Protein AF-A0A5Q6PIV6-F1 (afdb_monomer)

Structure (mmCIF, N/CA/C/O backbone):
data_AF-A0A5Q6PIV6-F1
#
_entry.id   AF-A0A5Q6PIV6-F1
#
loop_
_atom_site.group_PDB
_atom_site.id
_atom_site.type_symbol
_atom_site.label_atom_id
_atom_site.label_alt_id
_atom_site.label_comp_id
_atom_site.label_asym_id
_atom_site.label_entity_id
_atom_site.label_seq_id
_atom_site.pdbx_PDB_ins_code
_atom_site.Cartn_x
_atom_site.Cartn_y
_atom_site.Cartn_z
_atom_site.occupancy
_atom_site.B_iso_or_equiv
_atom_site.auth_seq_id
_atom_site.auth_comp_id
_atom_site.auth_asym_id
_atom_site.auth_atom_id
_atom_site.pdbx_PDB_model_num
ATOM 1 N N . MET A 1 1 ? 29.016 -5.200 -13.326 1.00 46.28 1 MET A N 1
ATOM 2 C CA . MET A 1 1 ? 27.545 -5.386 -13.256 1.00 46.28 1 MET A CA 1
ATOM 3 C C . MET A 1 1 ? 26.955 -4.618 -12.059 1.00 46.28 1 MET A C 1
ATOM 5 O O . MET A 1 1 ? 26.920 -5.161 -10.970 1.00 46.28 1 MET A O 1
ATOM 9 N N . LYS A 1 2 ? 26.531 -3.349 -12.200 1.00 54.38 2 LYS A N 1
ATOM 10 C CA . LYS A 1 2 ? 25.842 -2.587 -11.114 1.00 54.38 2 LYS A CA 1
ATOM 11 C C . LYS A 1 2 ? 24.541 -1.885 -11.562 1.00 54.38 2 LYS A C 1
ATOM 13 O O . LYS A 1 2 ? 23.820 -1.330 -10.742 1.00 54.38 2 LYS A O 1
ATOM 18 N N . MET A 1 3 ? 24.209 -1.943 -12.857 1.00 56.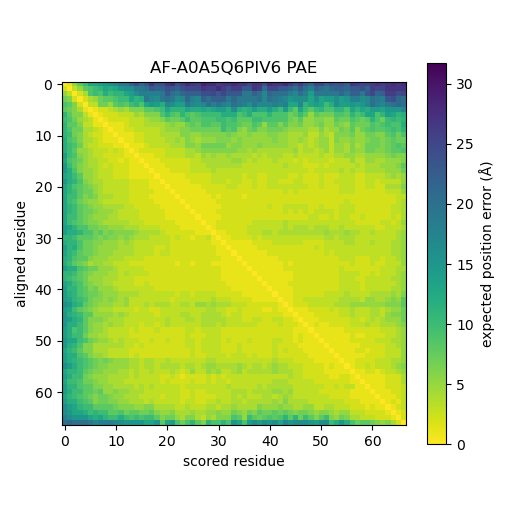06 3 MET A N 1
ATOM 19 C CA . MET A 1 3 ? 23.092 -1.195 -13.458 1.00 56.06 3 MET A CA 1
ATOM 20 C C . MET A 1 3 ? 21.715 -1.841 -13.200 1.00 56.06 3 MET A C 1
ATOM 22 O O . MET A 1 3 ? 20.738 -1.141 -12.948 1.00 56.06 3 MET A O 1
ATOM 26 N N . LYS A 1 4 ? 21.639 -3.183 -13.211 1.00 57.62 4 LYS A N 1
ATOM 27 C CA . LYS A 1 4 ? 20.373 -3.939 -13.117 1.00 57.62 4 LYS A CA 1
ATOM 28 C C . LYS A 1 4 ? 19.638 -3.718 -11.785 1.00 57.62 4 LYS A C 1
ATOM 30 O O . LYS A 1 4 ? 18.417 -3.591 -11.777 1.00 57.62 4 LYS A O 1
ATOM 35 N N . SER A 1 5 ? 20.372 -3.585 -10.677 1.00 63.72 5 SER A N 1
ATOM 36 C CA . SER A 1 5 ? 19.779 -3.379 -9.346 1.00 63.72 5 SER A CA 1
ATOM 37 C C . SER A 1 5 ? 19.134 -2.005 -9.182 1.00 63.72 5 SER A C 1
ATOM 39 O O . SER A 1 5 ? 18.111 -1.890 -8.511 1.00 63.72 5 SER A O 1
ATOM 41 N N . ARG A 1 6 ? 19.685 -0.968 -9.828 1.00 72.75 6 ARG A N 1
ATOM 42 C CA . ARG A 1 6 ? 19.087 0.372 -9.810 1.00 72.75 6 ARG A CA 1
ATOM 43 C C . ARG A 1 6 ? 17.745 0.353 -10.528 1.00 72.75 6 ARG A C 1
ATOM 45 O O . ARG A 1 6 ? 16.748 0.711 -9.920 1.00 72.75 6 ARG A O 1
ATOM 52 N N . VAL A 1 7 ? 17.687 -0.139 -11.765 1.00 76.56 7 VAL A N 1
ATOM 53 C CA . VAL A 1 7 ? 16.440 -0.175 -12.556 1.00 76.56 7 VAL A CA 1
ATOM 54 C C . VAL A 1 7 ? 15.314 -0.916 -11.820 1.00 76.56 7 VAL A C 1
ATOM 56 O O . VAL A 1 7 ? 14.186 -0.429 -11.769 1.00 76.56 7 VAL A O 1
ATOM 59 N N . ALA A 1 8 ? 15.625 -2.041 -11.170 1.00 77.94 8 ALA A N 1
ATOM 60 C CA . ALA A 1 8 ? 14.656 -2.778 -10.358 1.00 77.94 8 ALA A CA 1
ATOM 61 C C . ALA A 1 8 ? 14.146 -1.971 -9.147 1.00 77.94 8 ALA A C 1
ATOM 63 O O . ALA A 1 8 ? 12.965 -2.037 -8.811 1.00 77.94 8 ALA A O 1
ATOM 64 N N . MET A 1 9 ? 15.016 -1.189 -8.504 1.00 78.38 9 MET A N 1
ATOM 65 C CA . MET A 1 9 ? 14.639 -0.308 -7.397 1.00 78.38 9 MET A CA 1
ATOM 66 C C . MET A 1 9 ? 13.753 0.854 -7.865 1.00 78.38 9 MET A C 1
ATOM 68 O O . MET A 1 9 ? 12.723 1.113 -7.248 1.00 78.38 9 MET A O 1
ATOM 72 N N . TRP A 1 10 ? 14.099 1.503 -8.981 1.00 82.56 10 TRP A N 1
ATOM 73 C CA . TRP A 1 10 ? 13.296 2.580 -9.575 1.00 82.56 10 TRP A CA 1
ATOM 74 C C . TRP A 1 10 ? 11.894 2.100 -9.958 1.00 82.56 10 TRP A C 1
ATOM 76 O O . TRP A 1 10 ? 10.909 2.776 -9.663 1.00 82.56 10 TRP A O 1
ATOM 86 N N . LYS A 1 11 ? 11.789 0.897 -10.534 1.00 82.69 11 LYS A N 1
ATOM 87 C CA . LYS A 1 11 ? 10.494 0.290 -10.859 1.00 82.69 11 LYS A CA 1
ATOM 88 C C . LYS A 1 11 ? 9.640 0.067 -9.606 1.00 82.69 11 LYS A C 1
ATOM 90 O O . LYS A 1 11 ? 8.495 0.501 -9.580 1.00 82.69 11 LYS A O 1
ATOM 95 N N . ARG A 1 12 ? 10.216 -0.502 -8.540 1.00 82.44 12 ARG A N 1
ATOM 96 C CA . ARG A 1 12 ? 9.506 -0.720 -7.263 1.00 82.44 12 ARG A CA 1
ATOM 97 C C . ARG A 1 12 ? 9.023 0.582 -6.626 1.00 82.44 12 ARG A C 1
ATOM 99 O O . ARG A 1 12 ? 7.918 0.624 -6.094 1.00 82.44 12 ARG A O 1
ATOM 106 N N . LEU A 1 13 ? 9.837 1.637 -6.675 1.00 83.12 13 LEU A N 1
ATOM 107 C CA . LEU A 1 13 ? 9.453 2.956 -6.167 1.00 83.12 13 LEU A CA 1
ATOM 108 C C . LEU A 1 13 ? 8.313 3.564 -6.990 1.00 83.12 13 LEU A C 1
ATOM 110 O O . LEU A 1 13 ? 7.381 4.110 -6.411 1.00 83.12 13 LEU A O 1
ATOM 114 N N . SER A 1 14 ? 8.349 3.415 -8.315 1.00 87.06 14 SER A N 1
ATOM 115 C CA . SER A 1 14 ? 7.267 3.858 -9.200 1.00 87.06 14 SER A CA 1
ATOM 116 C C . SER A 1 14 ? 5.961 3.093 -8.944 1.00 87.06 14 SER A C 1
ATOM 118 O O . SER A 1 14 ? 4.897 3.700 -8.846 1.00 87.06 14 SER A O 1
ATOM 120 N N . GLU A 1 15 ? 6.028 1.773 -8.755 1.00 87.75 15 GLU A N 1
ATOM 121 C CA . GLU A 1 15 ? 4.863 0.942 -8.417 1.00 87.75 15 GLU A CA 1
ATOM 122 C C . GLU A 1 15 ? 4.281 1.305 -7.042 1.00 87.75 15 GLU A C 1
ATOM 124 O O . GLU A 1 15 ? 3.063 1.396 -6.888 1.00 87.75 15 GLU A O 1
ATOM 129 N N . ALA A 1 16 ? 5.140 1.579 -6.056 1.00 89.12 16 ALA A N 1
ATOM 130 C CA . ALA A 1 16 ? 4.727 2.087 -4.752 1.00 89.12 16 ALA A CA 1
ATOM 131 C C . ALA A 1 16 ? 4.066 3.467 -4.855 1.00 89.12 16 ALA A C 1
ATOM 133 O O . ALA A 1 16 ? 3.058 3.702 -4.195 1.00 89.12 16 ALA A O 1
ATOM 134 N N . ASP A 1 17 ? 4.591 4.365 -5.689 1.00 89.75 17 ASP A N 1
ATOM 135 C CA . ASP A 1 17 ? 4.021 5.698 -5.894 1.00 89.75 17 ASP A CA 1
ATOM 136 C C . ASP A 1 17 ? 2.611 5.632 -6.496 1.00 89.75 17 ASP A C 1
ATOM 138 O O . ASP A 1 17 ? 1.683 6.236 -5.957 1.00 89.75 17 ASP A O 1
ATOM 142 N N . ARG A 1 18 ? 2.416 4.775 -7.508 1.00 89.25 18 ARG A N 1
ATOM 143 C CA . ARG A 1 18 ? 1.095 4.490 -8.095 1.00 89.25 18 ARG A CA 1
ATOM 144 C C . ARG A 1 18 ? 0.106 3.904 -7.081 1.00 89.25 18 ARG A C 1
ATOM 146 O O . ARG A 1 18 ? -1.088 4.169 -7.175 1.00 89.25 18 ARG A O 1
ATOM 153 N N . ALA A 1 19 ? 0.590 3.134 -6.105 1.00 91.50 19 ALA A N 1
ATOM 154 C CA . ALA A 1 19 ? -0.233 2.533 -5.056 1.00 91.50 19 ALA A CA 1
ATOM 155 C C . ALA A 1 19 ? -0.638 3.515 -3.939 1.00 91.50 19 ALA A C 1
ATOM 157 O O . ALA A 1 19 ? -1.634 3.272 -3.255 1.00 91.50 19 ALA A O 1
ATOM 158 N N . LYS A 1 20 ? 0.098 4.619 -3.728 1.00 92.38 20 LYS A N 1
ATOM 159 C CA . LYS A 1 20 ? -0.147 5.583 -2.633 1.00 92.38 20 LYS A CA 1
ATOM 160 C C . LYS A 1 20 ? -1.597 6.068 -2.517 1.00 92.38 20 LYS A C 1
ATOM 162 O O . LYS A 1 20 ? -2.113 6.000 -1.400 1.00 92.38 20 LYS A O 1
ATOM 167 N N . PRO A 1 21 ? -2.252 6.585 -3.579 1.00 93.25 21 PRO A N 1
ATOM 168 C CA . PRO A 1 21 ? -3.602 7.135 -3.455 1.00 93.25 21 PRO A CA 1
ATOM 169 C C . PRO A 1 21 ? -4.617 6.069 -3.034 1.00 93.25 21 PRO A C 1
ATOM 171 O O . PRO A 1 21 ? -5.392 6.309 -2.111 1.00 93.25 21 PRO A O 1
ATOM 174 N N .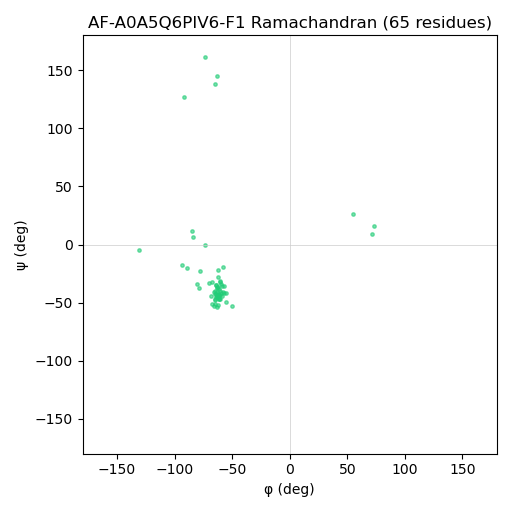 LEU A 1 22 ? -4.546 4.875 -3.630 1.00 92.38 22 LEU A N 1
ATOM 175 C CA . LEU A 1 22 ? -5.412 3.749 -3.286 1.00 92.38 22 LEU A CA 1
ATOM 176 C C . LEU A 1 22 ? -5.195 3.299 -1.840 1.00 92.38 22 LEU A C 1
ATOM 178 O O . LEU A 1 22 ? -6.136 3.255 -1.056 1.00 92.38 22 LEU A O 1
ATOM 182 N N . VAL A 1 23 ? -3.942 3.011 -1.470 1.00 92.94 23 VAL A N 1
ATOM 183 C CA . VAL A 1 23 ? -3.588 2.548 -0.120 1.00 92.94 23 VAL A CA 1
ATOM 184 C C . VAL A 1 23 ? -4.021 3.571 0.926 1.00 92.94 23 VAL A C 1
ATOM 186 O O . VAL A 1 23 ? -4.543 3.193 1.969 1.00 92.94 23 VAL A O 1
ATOM 189 N N . LYS A 1 24 ? -3.844 4.866 0.645 1.00 94.25 24 LYS A N 1
ATOM 190 C CA . LYS A 1 24 ? -4.311 5.945 1.515 1.00 94.25 24 LYS A CA 1
ATOM 191 C C . LYS A 1 24 ? -5.836 5.933 1.654 1.00 94.25 24 LYS A C 1
ATOM 193 O O . LYS A 1 24 ? -6.299 5.934 2.788 1.00 94.25 24 LYS A O 1
ATOM 198 N N . SER A 1 25 ? -6.591 5.909 0.550 1.00 93.81 25 SER A N 1
ATOM 199 C CA . SER A 1 25 ? -8.068 5.891 0.580 1.00 93.81 25 SER A CA 1
ATOM 200 C C . SER A 1 25 ? -8.586 4.724 1.412 1.00 93.81 25 SER A C 1
ATOM 202 O O . SER A 1 25 ? -9.337 4.915 2.360 1.00 93.81 25 SER A O 1
ATOM 204 N N . MET A 1 26 ? -8.070 3.526 1.143 1.00 93.94 26 MET A N 1
ATOM 205 C CA . MET A 1 26 ? -8.475 2.313 1.846 1.00 93.94 26 MET A CA 1
ATOM 206 C C . MET A 1 26 ? -8.127 2.351 3.342 1.00 93.94 26 MET A C 1
ATOM 208 O O . MET A 1 26 ? -8.889 1.849 4.161 1.00 93.94 26 MET A O 1
ATOM 212 N N . ILE A 1 27 ? -7.003 2.967 3.733 1.00 93.44 27 ILE A N 1
ATOM 213 C CA . ILE A 1 27 ? -6.683 3.184 5.155 1.00 93.44 27 ILE A CA 1
ATOM 214 C C . ILE A 1 27 ? -7.731 4.084 5.823 1.00 93.44 27 ILE A C 1
ATOM 216 O O . ILE A 1 27 ? -8.147 3.776 6.937 1.00 93.44 27 ILE A O 1
ATOM 220 N N . PHE A 1 28 ? -8.163 5.163 5.162 1.00 91.81 28 PHE A N 1
ATOM 221 C CA . PHE A 1 28 ? -9.211 6.050 5.685 1.00 91.81 28 PHE A CA 1
ATOM 222 C C . PHE A 1 28 ? -10.583 5.376 5.754 1.00 91.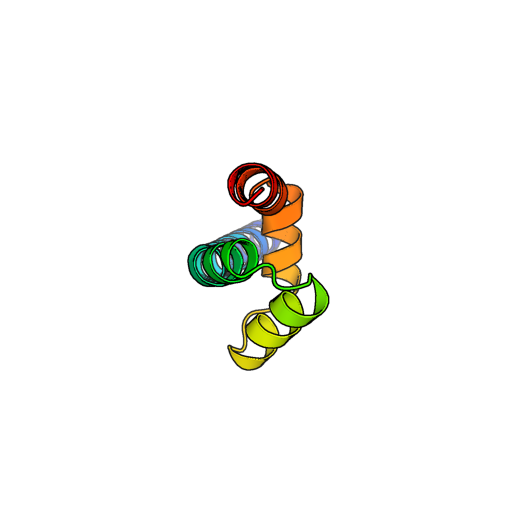81 28 PHE A C 1
ATOM 224 O O . PHE A 1 28 ? -11.347 5.644 6.671 1.00 91.81 28 PHE A O 1
ATOM 231 N N . GLU A 1 29 ? -10.870 4.459 4.835 1.00 92.19 29 GLU A N 1
ATOM 232 C CA . GLU A 1 29 ? -12.069 3.614 4.860 1.00 92.19 29 GLU A CA 1
ATOM 233 C C . GLU A 1 29 ? -12.012 2.511 5.936 1.00 92.19 29 GLU A C 1
ATOM 235 O O . GLU A 1 29 ? -12.935 1.706 6.045 1.00 92.19 29 GLU A O 1
ATOM 240 N N . GLY A 1 30 ? -10.927 2.423 6.715 1.00 90.94 30 GLY A N 1
ATOM 241 C CA . GLY A 1 30 ? -10.758 1.400 7.750 1.00 90.94 30 GLY A CA 1
ATOM 242 C C . GLY A 1 30 ? -10.463 0.001 7.203 1.00 90.94 30 GLY A C 1
ATOM 243 O O . GLY A 1 30 ? -10.566 -0.984 7.937 1.00 90.94 30 GLY A O 1
ATOM 244 N N . LYS A 1 31 ? -10.072 -0.116 5.928 1.00 93.12 31 LYS A N 1
ATOM 245 C CA . LYS A 1 31 ? -9.801 -1.403 5.282 1.00 93.12 31 LYS A CA 1
ATOM 246 C C . LYS A 1 31 ? -8.629 -2.138 5.923 1.00 93.12 31 LYS A C 1
ATOM 248 O O . LYS A 1 31 ? -7.611 -1.568 6.351 1.00 93.12 31 LYS A O 1
ATOM 253 N N . THR A 1 32 ? -8.751 -3.458 5.946 1.00 92.38 32 THR A N 1
ATOM 254 C CA . THR A 1 32 ? -7.705 -4.337 6.464 1.00 92.38 32 THR A CA 1
ATOM 255 C C . THR A 1 32 ? -6.519 -4.421 5.502 1.00 92.38 32 THR A C 1
ATOM 257 O O . THR A 1 32 ? -6.606 -4.136 4.308 1.00 92.38 32 THR A O 1
ATOM 260 N N . VAL A 1 33 ? -5.370 -4.866 6.014 1.00 91.44 33 VAL A N 1
ATOM 261 C CA . VAL A 1 33 ? -4.173 -5.091 5.185 1.00 91.44 33 VAL A CA 1
ATOM 262 C C . VAL A 1 33 ? -4.435 -6.119 4.077 1.00 91.44 33 VAL A C 1
ATOM 264 O O . VAL A 1 33 ? -3.874 -5.999 2.989 1.00 91.44 33 VAL A O 1
ATOM 267 N N . ALA A 1 34 ? -5.277 -7.123 4.343 1.00 93.69 34 ALA A N 1
ATOM 268 C CA . ALA A 1 34 ? -5.648 -8.139 3.365 1.00 93.69 34 ALA A CA 1
ATOM 269 C C . ALA A 1 34 ? -6.439 -7.530 2.200 1.00 93.69 34 ALA A C 1
ATOM 271 O O . ALA A 1 34 ? -6.068 -7.745 1.048 1.00 93.69 34 ALA A O 1
ATOM 272 N N . GLU A 1 35 ? -7.445 -6.701 2.496 1.00 94.38 35 GLU A N 1
ATOM 273 C CA . GLU A 1 35 ? -8.234 -5.998 1.477 1.00 94.38 35 GLU A CA 1
ATOM 274 C C . GLU A 1 35 ? -7.365 -5.066 0.629 1.00 94.38 35 GLU A C 1
ATOM 276 O O . GLU A 1 35 ? -7.463 -5.079 -0.594 1.00 94.38 35 GLU A O 1
ATOM 281 N N . ILE A 1 36 ? -6.451 -4.315 1.253 1.00 93.38 36 ILE A N 1
ATOM 282 C CA . ILE A 1 36 ? -5.529 -3.431 0.524 1.00 93.38 36 ILE A CA 1
ATOM 283 C C . ILE A 1 36 ? -4.622 -4.239 -0.412 1.00 93.38 36 ILE A C 1
ATOM 285 O O . ILE A 1 36 ? -4.437 -3.876 -1.573 1.00 93.38 36 ILE A O 1
ATOM 289 N N . LYS A 1 37 ? -4.057 -5.355 0.064 1.00 93.56 37 LYS A N 1
ATOM 290 C CA . LYS A 1 37 ? -3.222 -6.232 -0.772 1.00 93.56 37 LYS A CA 1
ATOM 291 C C . LYS A 1 37 ? -4.017 -6.864 -1.912 1.00 93.56 37 LYS A C 1
ATOM 293 O O . LYS A 1 37 ? -3.448 -7.055 -2.984 1.00 93.56 37 LYS A O 1
ATOM 298 N N . GLN A 1 38 ? -5.287 -7.188 -1.683 1.00 94.06 38 GLN A N 1
ATOM 299 C CA . GLN A 1 38 ? -6.175 -7.727 -2.706 1.00 94.06 38 GLN A CA 1
ATOM 300 C C . GLN A 1 38 ? -6.470 -6.673 -3.780 1.00 94.06 38 GLN A C 1
ATOM 302 O O . GLN A 1 38 ? -6.164 -6.912 -4.941 1.00 94.06 38 GLN A O 1
ATOM 307 N N . ALA A 1 39 ? -6.889 -5.465 -3.394 1.00 93.00 39 ALA A N 1
ATOM 308 C CA . ALA A 1 39 ? -7.142 -4.365 -4.329 1.00 93.00 39 ALA A CA 1
ATOM 309 C C . ALA A 1 39 ? -5.915 -4.005 -5.187 1.00 93.00 39 ALA A C 1
ATOM 311 O O . ALA A 1 39 ? -6.036 -3.684 -6.368 1.00 93.00 39 ALA A O 1
ATOM 312 N N . LEU A 1 40 ? -4.708 -4.097 -4.617 1.00 92.69 40 LEU A N 1
ATOM 313 C CA . LEU A 1 40 ? -3.475 -3.921 -5.386 1.00 92.69 40 LEU A CA 1
ATOM 314 C C . LEU A 1 40 ? -3.291 -5.018 -6.440 1.00 92.69 40 LEU A C 1
ATOM 316 O O . LEU A 1 40 ? -2.944 -4.696 -7.575 1.00 92.69 40 LEU A O 1
ATOM 320 N N . LYS A 1 41 ? -3.559 -6.286 -6.099 1.00 92.38 41 LYS A N 1
ATOM 321 C CA . LYS A 1 41 ? -3.515 -7.391 -7.069 1.00 92.38 41 LYS A CA 1
ATOM 322 C C . LYS A 1 41 ? -4.536 -7.201 -8.186 1.00 92.38 41 LYS A C 1
ATOM 324 O O . LYS A 1 41 ? -4.169 -7.386 -9.342 1.00 92.38 41 LYS A O 1
ATOM 329 N N . ASP A 1 42 ? -5.763 -6.803 -7.854 1.00 93.25 42 ASP A N 1
ATOM 330 C CA . ASP A 1 42 ? -6.824 -6.538 -8.834 1.00 93.25 42 ASP A CA 1
ATOM 331 C C . ASP A 1 42 ? -6.420 -5.450 -9.844 1.00 93.25 42 ASP A C 1
ATOM 333 O O . ASP A 1 42 ? -6.685 -5.563 -11.038 1.00 93.25 42 ASP A O 1
ATOM 337 N N . LEU A 1 43 ? -5.663 -4.444 -9.402 1.00 89.69 43 LEU A N 1
ATOM 338 C CA . LEU A 1 43 ? -5.117 -3.391 -10.268 1.00 89.69 43 LEU A CA 1
ATOM 339 C C . LEU A 1 43 ? -3.792 -3.764 -10.950 1.00 89.69 43 LEU A C 1
ATOM 341 O O . LEU A 1 43 ? -3.119 -2.896 -11.513 1.00 89.69 43 LEU A O 1
ATOM 345 N N . SER A 1 44 ? -3.389 -5.037 -10.896 1.00 90.19 44 SER A N 1
ATOM 346 C CA . SER A 1 44 ? -2.097 -5.522 -11.403 1.00 90.19 44 SER A CA 1
ATOM 347 C C . SER A 1 44 ? -0.889 -4.780 -10.808 1.00 90.19 44 SER A C 1
ATOM 349 O O . SER A 1 44 ? 0.177 -4.698 -11.422 1.00 90.19 44 SER A O 1
ATOM 351 N N . ILE A 1 45 ? -1.039 -4.232 -9.599 1.00 89.12 45 ILE A N 1
ATOM 352 C CA . ILE A 1 45 ? 0.041 -3.611 -8.836 1.00 89.12 45 ILE A CA 1
ATOM 353 C C . ILE A 1 45 ? 0.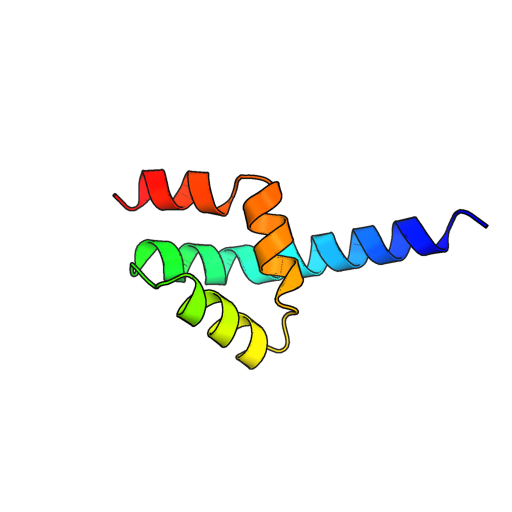658 -4.691 -7.942 1.00 89.12 45 ILE A C 1
ATOM 355 O O . ILE A 1 45 ? -0.046 -5.348 -7.168 1.00 89.12 45 ILE A O 1
ATOM 359 N N . PRO A 1 46 ? 1.983 -4.898 -7.989 1.00 90.25 46 PRO A N 1
ATOM 360 C CA . P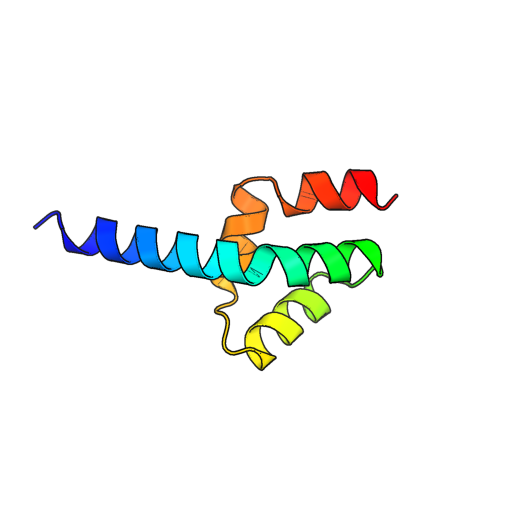RO A 1 46 ? 2.596 -5.940 -7.189 1.00 90.25 46 PRO A CA 1
ATOM 361 C C . PRO A 1 46 ? 2.448 -5.630 -5.699 1.00 90.25 46 PRO A C 1
ATOM 363 O O . PRO A 1 46 ? 2.694 -4.514 -5.246 1.00 90.25 46 PRO A O 1
ATOM 366 N N . VAL A 1 47 ? 2.139 -6.651 -4.896 1.00 89.81 47 VAL A N 1
ATOM 367 C CA . VAL A 1 47 ? 2.025 -6.524 -3.429 1.00 89.81 47 VAL A CA 1
ATOM 368 C C . VAL A 1 47 ? 3.308 -6.006 -2.765 1.00 89.81 47 VAL A C 1
ATOM 370 O O . VAL A 1 47 ? 3.271 -5.479 -1.654 1.00 89.81 47 VAL A O 1
ATOM 373 N N . THR A 1 48 ? 4.453 -6.100 -3.448 1.00 89.75 48 THR A N 1
ATOM 374 C CA . THR A 1 48 ? 5.710 -5.489 -3.004 1.00 89.75 48 THR A CA 1
ATOM 375 C C . THR A 1 48 ? 5.620 -3.969 -2.919 1.00 89.75 48 THR A C 1
ATOM 377 O O . THR A 1 48 ? 6.291 -3.396 -2.071 1.00 89.75 48 THR A O 1
ATOM 380 N N . ALA A 1 49 ? 4.764 -3.325 -3.720 1.00 90.44 49 ALA A N 1
ATOM 381 C CA . ALA A 1 49 ? 4.472 -1.896 -3.631 1.00 90.44 49 ALA A CA 1
ATOM 382 C C . ALA A 1 49 ? 3.913 -1.530 -2.247 1.00 90.44 49 ALA A C 1
ATOM 384 O O . ALA A 1 49 ? 4.383 -0.581 -1.624 1.00 90.44 49 ALA A O 1
ATOM 385 N N . TYR A 1 50 ? 2.985 -2.338 -1.715 1.00 92.50 50 TYR A N 1
ATOM 386 C CA . TYR A 1 50 ? 2.487 -2.168 -0.348 1.00 92.50 50 TYR A CA 1
ATOM 387 C C . TYR A 1 50 ? 3.610 -2.315 0.677 1.00 92.50 50 TYR A C 1
ATOM 389 O O . TYR A 1 50 ? 3.761 -1.464 1.547 1.00 92.50 50 TYR A O 1
ATOM 397 N N . ASN A 1 51 ? 4.437 -3.357 0.553 1.00 91.31 51 ASN A N 1
ATOM 398 C CA . ASN A 1 51 ? 5.555 -3.572 1.475 1.00 91.31 51 ASN A CA 1
ATOM 399 C C . ASN A 1 51 ? 6.556 -2.405 1.432 1.00 91.31 51 ASN A C 1
ATOM 401 O O . ASN A 1 51 ? 7.053 -1.989 2.474 1.00 91.31 51 ASN A O 1
ATOM 405 N N . THR A 1 52 ? 6.821 -1.830 0.256 1.00 91.75 52 THR A N 1
ATOM 406 C CA . THR A 1 52 ? 7.617 -0.603 0.124 1.00 91.75 52 THR A CA 1
ATOM 407 C C . THR A 1 52 ? 6.953 0.557 0.867 1.00 91.75 52 THR A C 1
ATOM 409 O O . THR A 1 52 ? 7.615 1.223 1.654 1.00 91.75 52 THR A O 1
ATOM 412 N N . LEU A 1 53 ? 5.646 0.772 0.709 1.00 91.94 53 LEU A N 1
ATOM 413 C CA . LEU A 1 53 ? 4.932 1.830 1.436 1.00 91.94 53 LEU A CA 1
ATOM 414 C C . LEU A 1 53 ? 4.952 1.636 2.959 1.00 91.94 53 LEU A C 1
ATOM 416 O O . LEU A 1 53 ? 5.067 2.617 3.695 1.00 91.94 53 LEU A O 1
ATOM 420 N N . VAL A 1 54 ? 4.880 0.393 3.438 1.00 92.50 54 VAL A N 1
ATOM 421 C CA . VAL A 1 54 ? 5.042 0.065 4.864 1.00 92.50 54 VAL A CA 1
ATOM 422 C C . VAL A 1 54 ? 6.460 0.390 5.333 1.00 92.50 54 VAL A C 1
ATOM 424 O O . VAL A 1 54 ? 6.612 1.137 6.294 1.00 92.50 54 VAL A O 1
ATOM 427 N N . ASN A 1 55 ? 7.488 -0.094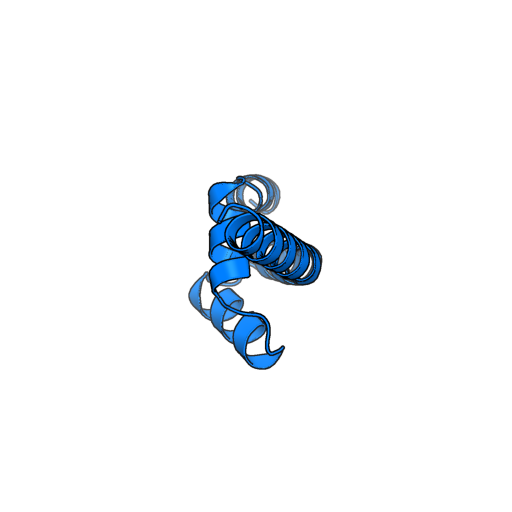 4.628 1.00 90.94 55 ASN A N 1
ATOM 428 C CA . ASN A 1 55 ? 8.895 0.143 4.977 1.00 90.94 55 ASN A CA 1
ATOM 429 C C . ASN A 1 55 ? 9.269 1.634 4.981 1.00 90.94 55 ASN A C 1
ATOM 431 O O . ASN A 1 55 ? 10.112 2.059 5.761 1.00 90.94 55 ASN A O 1
ATOM 435 N N . HIS A 1 56 ? 8.628 2.439 4.133 1.00 89.00 56 HIS A N 1
ATOM 436 C CA . HIS A 1 56 ? 8.809 3.892 4.094 1.00 89.00 56 HIS A CA 1
ATOM 437 C C . HIS A 1 56 ? 7.938 4.655 5.115 1.00 89.00 56 HIS A C 1
ATOM 439 O O . HIS A 1 56 ? 7.879 5.884 5.070 1.00 89.00 56 HIS A O 1
ATOM 445 N N . GLY A 1 57 ? 7.221 3.962 6.007 1.00 91.31 57 GLY A N 1
ATOM 446 C CA . GLY A 1 57 ? 6.393 4.578 7.049 1.00 91.31 57 GLY A CA 1
ATOM 447 C C . GLY A 1 57 ? 5.119 5.266 6.540 1.00 91.31 57 GLY A C 1
ATOM 448 O O . GLY A 1 57 ? 4.428 5.933 7.310 1.00 91.31 57 GLY A O 1
ATOM 449 N N . PHE A 1 58 ? 4.765 5.111 5.258 1.00 91.94 58 PHE A N 1
ATOM 450 C CA . PHE A 1 58 ? 3.571 5.734 4.676 1.00 91.94 58 PHE A CA 1
ATOM 451 C C . PHE A 1 58 ? 2.295 5.180 5.317 1.00 91.94 58 PHE A C 1
ATOM 453 O O . PHE A 1 58 ? 1.427 5.947 5.728 1.00 91.94 58 PHE A O 1
ATOM 460 N N . VAL A 1 59 ? 2.197 3.853 5.442 1.00 90.88 59 VAL A N 1
ATOM 461 C CA . VAL A 1 59 ? 1.007 3.186 5.996 1.00 90.88 59 VAL A CA 1
ATOM 462 C C . VAL A 1 59 ? 0.785 3.565 7.460 1.00 90.88 59 VAL A C 1
ATOM 464 O O . VAL A 1 59 ? -0.331 3.916 7.831 1.00 90.88 59 VAL A O 1
ATOM 467 N N . GLU A 1 60 ? 1.838 3.553 8.282 1.00 91.19 60 GLU A N 1
ATOM 468 C CA . GLU A 1 60 ? 1.737 3.928 9.697 1.00 91.19 60 GLU A CA 1
ATOM 469 C C . GLU A 1 60 ? 1.326 5.398 9.864 1.00 91.19 60 GLU A C 1
ATOM 471 O O . GLU A 1 60 ? 0.422 5.705 10.642 1.00 91.19 60 GLU A O 1
ATOM 476 N N . LYS A 1 61 ? 1.927 6.303 9.077 1.00 92.25 61 LYS A N 1
ATOM 477 C CA . LYS A 1 61 ? 1.588 7.732 9.084 1.00 92.25 61 LYS A CA 1
ATOM 478 C C . LYS A 1 61 ? 0.111 7.981 8.784 1.00 92.25 61 LYS A C 1
ATOM 480 O O . LYS A 1 61 ? -0.483 8.858 9.404 1.00 92.25 61 LYS A O 1
ATOM 485 N N . TRP A 1 62 ? -0.472 7.260 7.827 1.00 91.12 62 TRP A N 1
ATOM 486 C CA . TRP A 1 62 ? -1.884 7.435 7.475 1.00 91.12 62 TRP A CA 1
ATOM 487 C C . TRP A 1 62 ? -2.830 6.716 8.430 1.00 91.12 62 TRP A C 1
ATOM 489 O O . TRP A 1 62 ? -3.871 7.279 8.741 1.00 91.12 62 TRP A O 1
ATOM 499 N N . ARG A 1 63 ? -2.456 5.552 8.976 1.00 88.00 63 ARG A N 1
ATOM 500 C CA . ARG A 1 63 ? -3.254 4.884 10.019 1.00 88.00 63 ARG A CA 1
ATOM 501 C C . ARG A 1 63 ? -3.395 5.755 11.268 1.00 88.00 63 ARG A C 1
ATOM 503 O O . ARG A 1 63 ? -4.506 5.922 11.744 1.00 88.00 63 ARG A O 1
ATOM 510 N N . LYS A 1 64 ? -2.312 6.399 11.721 1.00 89.19 64 LYS A N 1
ATOM 511 C CA . LYS A 1 64 ? -2.350 7.356 12.847 1.00 89.19 64 LYS A CA 1
ATOM 512 C C . LYS A 1 64 ? -3.224 8.590 12.592 1.00 89.19 64 LYS A C 1
ATOM 514 O O . LYS A 1 64 ? -3.601 9.252 13.542 1.00 89.19 64 LYS A O 1
ATOM 519 N N . LYS A 1 65 ? -3.482 8.936 11.326 1.00 85.69 65 LYS A N 1
ATOM 520 C CA . LYS A 1 65 ? -4.325 10.079 10.931 1.00 85.69 65 LYS A CA 1
ATOM 521 C C . LYS A 1 65 ? -5.785 9.708 10.674 1.00 85.69 65 LYS A C 1
ATOM 523 O O . LYS A 1 65 ? -6.598 10.612 10.533 1.00 85.69 65 LYS A O 1
ATOM 528 N N . ALA A 1 66 ? -6.069 8.423 10.478 1.00 79.38 66 ALA A N 1
ATOM 529 C CA . ALA A 1 66 ? -7.414 7.914 10.240 1.00 79.38 66 ALA A CA 1
ATOM 530 C C . ALA A 1 66 ? -8.136 7.545 11.549 1.00 79.38 66 ALA A C 1
ATOM 532 O O . ALA A 1 66 ? -9.358 7.443 11.539 1.00 79.38 66 ALA A O 1
ATOM 533 N N . SER A 1 67 ? -7.384 7.328 12.637 1.00 63.91 67 SER A N 1
ATOM 534 C CA . SER A 1 67 ? -7.896 7.188 14.009 1.00 63.91 67 SER A CA 1
ATOM 535 C C . SER A 1 67 ? -8.145 8.526 14.688 1.00 63.91 67 SER A C 1
ATOM 537 O O . SER A 1 67 ? -7.463 9.509 14.321 1.00 63.91 67 SER A O 1
#

Sequence (67 aa):
MKMKSRVAMWKRLSEADRAKPLVKSMIFEGKTVAEIKQALKDLSIPVTAYNTLVNHGFVEKWRKKAS

Mean predicted aligned error: 5.09 Å

Solvent-accessible surface area (backbone atoms only — not comparable to full-atom values): 3814 Å² total; per-residue (Å²): 144,74,65,70,64,52,58,56,49,56,51,47,52,52,49,23,57,72,42,44,65,57,53,51,51,38,42,63,73,67,52,50,73,66,56,51,46,47,55,31,49,77,70,74,38,61,59,64,20,56,53,49,34,48,76,70,45,51,52,60,59,48,48,68,66,55,103

Organism: Vibrio cholerae (NCBI:txid666)

Foldseek 3Di:
DPPPVVVVVVVLQVLLVVLLVVLLVCLLVVHDPVVSLVVCVVVVRHSSSVVVCVVVCNNVVSNVVSD

Secondary structure (DSSP, 8-state):
--HHHHHHHHHHHHHHHHHHHHHHHHHHTT--HHHHHHHHHHTT--HHHHHHHHHTTHHHHHHHHH-

Radius of gyration: 12.74 Å; Cα contacts (8 Å, |Δi|>4): 48; chains: 1; bounding box: 40×18×28 Å

pLDDT: mean 86.74, std 10.53, range [46.28, 94.38]

=== Feature glossary ===
The record interleaves many kinds of information about one protein. Here is each kind framed as the question it answers.

Q: What are the backbone torsion angles?
A: φ (phi) and ψ (psi) are the two rotatable backbone dihedrals per residue: φ is the C(i-1)–N–Cα–C torsion, ψ is the N–Cα–C–N(i+1) torsion, both in degrees on (−180°, 180°]. α-helical residues cluster near (−60°, −45°); β-strand residues near (−120°, +130°). A Ramachandran plot is simply a scatter of (φ, ψ) for every residue.

Q: What is the amino-acid chain?
A: This is the polypeptide sequence — one letter per residue, N-terminus first. Length ranges from a few dozen residues for small domains to over a thousand for large multi-domain proteins.

Q: How mobile is each atom in the crystal?
A: For experimental (PDB) structures, the B-factor (temperature factor) quantifies the positional spread of each atom in the crystal — a combination of thermal vibration and static disorder — in units of Å². High B-factors mark flexible loops or poorly resolved regions; low B-factors mark the rigid, well-ordered core.

Q: Are the domains correctly placed relative to each other?
A: Predicted Aligned Error (PAE) is an AlphaFold confidence matrix: entry (i, j) is the expected error in the position of residue j, in ångströms, when the prediction is superimposed on the true structure at residue i. Low PAE within a block of residues means that block is internally rigid and well-predicted; high PAE between two blocks means their relative placement is uncertain even if each block individually is confident.

Q: How confident is the AlphaFold model at each residue?
A: pLDDT is the predicted lDDT-Cα score: AlphaFold's confidence that the local environment of each residue (all inter-atomic distances within 15 Å) is correctly placed. It is a per-residue number between 0 and 100, with higher meaning more reliable.

Q: What family and function is it annotated with?
A: Functional annotations link the protein to curated databases. InterPro entries identify conserved domains and families by matching the sequence against member-database signatures (Pfam, PROSITE, CDD, …). Gene Ontology (GO) terms describe molecular function, biological process, and cellular component in a controlled vocabulary. CATH places the structure in a hierarchical fold classification (Class/Architecture/Topology/Homologous-superfamily). The organism is the source species.

Q: How big and how compact is the whole molecule?
A: Three whole-structure scalars: the radius of gyration (RMS distance of Cα from centroid, in Å), the count of Cα–Cα contacts (pairs closer than 8 Å and separated by more than four residues in sequence — i.e. tertiary, not local, contacts), and the bounding-box dimensions. Together they distinguish compact globular folds from extended fibres or disordered chains.

Q: What known structures does this most resemble?
A: The Foldseek neighbor list gives the closest experimentally determined structures in the PDB, ranked by structural alignment. TM-score near 1 means near-identical fold; near 0.3 means only rough topology match. This is how one finds what a novel AlphaFold prediction most resembles in the solved-s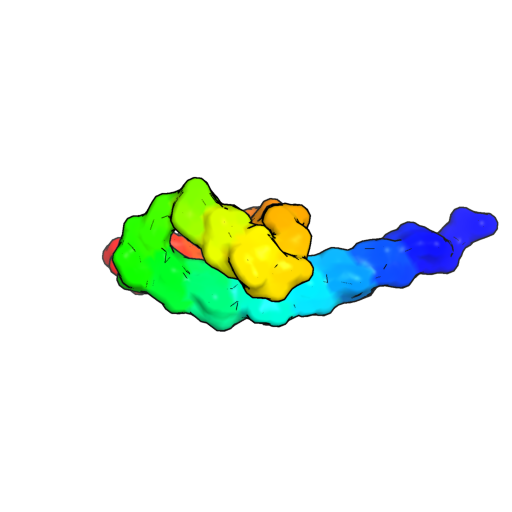tructure universe.

Q: Which residues are buried vs exposed?
A: SASA measures how much of the protein is reachable by solvent. It is computed by rolling a water-sized probe over the atomic surface and summing the exposed area (Å²). Per-residue SASA distinguishes core (buried, low SASA) from surface (exposed, high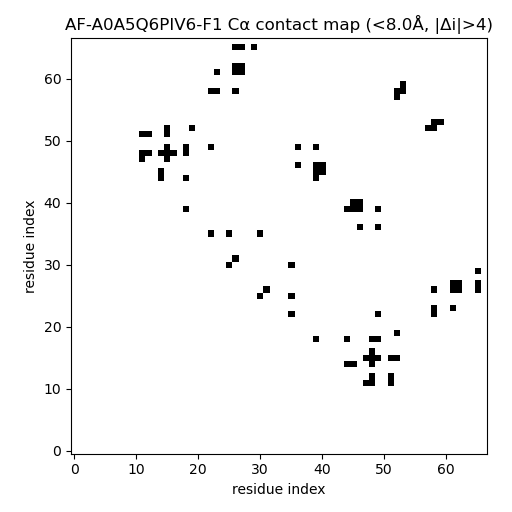 SASA) residues; total SASA is a whole-molecule size measure.

Q: Which residues are in helices, strands, or loops?
A: Eight-state secondary structure (DSSP): H is the canonical α-helix, G the tighter 3₁₀-helix, I the wider π-helix; E/B are β-structure, T and S are turns and bends, and '-' is everything else. DSSP derives these from the pattern of main-chain N–H···O=C hydrogen bonds, not from the sequence.

Q: Where is each backbone atom in 3D?
A: Structure coordinates are given as an mmCIF _atom_site loop: one row per atom with element, residue name, chain id, sequence number, and x/y/z position in Å. Only the four main-chain atoms per residue are included here; side chains are omitted to keep the record compact.

Q: What if only a Cα trace is available?
A: Three-state secondary structure (P-SEA) collapses the eight DSSP classes into helix (a), strand (b), and coil (c). P-SEA assigns these from Cα geometry alone — distances and angles — without requiring backbone oxygens, so it works on any Cα trace.

Q: What do the rendered images show?
A: The six renders are orthographic views along the three Cartesian axes in both directions. Represe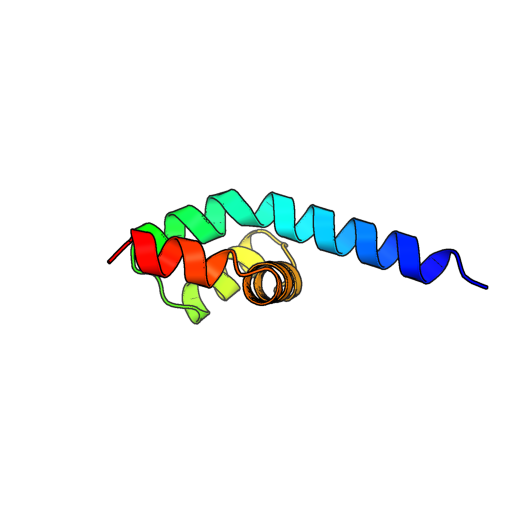ntation (cartoon, sticks, or surface) and color scheme (sequence-rainbow or by-chain) vary across proteins so the training set covers all the common visualization conventions.

Q: What does the local fold look like, residue by residue?
A: Foldseek's 3Di representation compresses backbone geometry into a per-residue letter drawn from a learned twenty-state alphabet. It captures the tertiary interaction pattern around each residue — which residues are packed against it in space, regardless of where they are in sequence.

Q: What do the diagnostic plots show?
A: The contact map is a binary N×N matrix image: pixel (i, j) is dark where Cα_i and Cα_j are within 8 Å and |i−j|>4. Because the |i−j|>4 filter removes local helical contacts, off-diagonal stripes parallel to the main diagonal indicate parallel β-sheets; stripes perpendicular to it indicate antiparallel β-sheets. The Ramachandran plot scatters every residue's (φ, ψ) pair against the sterically allowed regions. The PAE heatmap renders the predicted-aligned-error matrix.